Protein AF-V4BNX0-F1 (afdb_monomer)

Organism: Lottia gigantea (NCBI:txid225164)

Secondary structure (DSSP, 8-state):
---TTSSS-SS--SSGGG--TTPPPTTEEEEEETTTEEEEEETTTTEEESS-HHHHHHHHHHHHHHHHHHHHHHHHHHHHHHHHHHHHHHHHHHHHHHTT-

Solvent-accessible surface area (backbone atoms only — not comparable to full-atom values): 6106 Å² total; per-residue (Å²): 140,82,66,93,80,74,78,86,76,90,68,73,26,82,39,76,89,61,42,61,88,90,53,58,27,66,53,48,45,82,47,78,42,98,88,80,40,64,29,35,37,32,68,78,81,73,45,74,43,66,67,60,66,65,58,53,51,51,49,52,54,51,50,55,51,49,53,52,52,50,52,55,48,52,56,49,50,54,50,50,55,51,53,52,50,52,51,50,55,51,51,52,54,50,52,43,59,74,65,77,109

pLDDT: mean 89.02, std 14.54, range [44.09, 98.31]

Sequence (101 aa):
MISHCIFFSLTKPQSFADCVGDELPVGWEETYDPSIGVYYINHIQQTNQVEDPRLQWRQQQ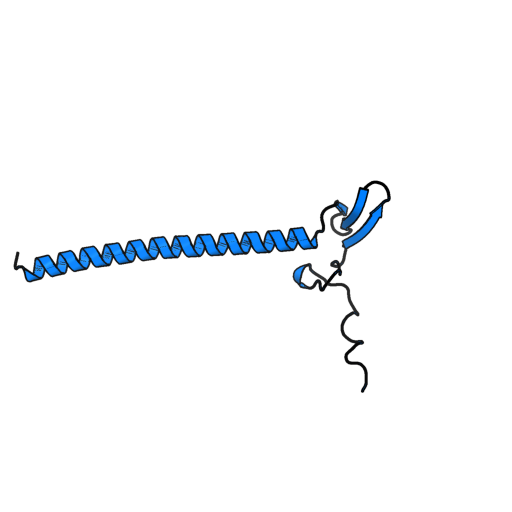EVMLKEYLVTAQDDLEVSCLFFDHIRLELCDLIYMKQLDI

Foldseek 3Di:
DPDPPPPDDPDQAQDLVRDDDPGDHPQKDWDQDPPLGIKIARNVVRDIGRDDVSVVVVVVVVVVVVVVVVVVVVVVVVVVVVVVVVVVVVVVVVVVVVVVD

Mean predicted aligned error: 9.08 Å

InterPro domains:
  IPR001202 WW domain [PF00397] (24-53)
  IPR001202 WW domain [PS50020] (22-55)
  IPR001202 WW domain [SM00456] (23-55)
  IPR001202 WW domain [cd00201] (25-55)
  IPR036020 WW domain superfamily [SSF51045] (22-58)
  IPR051105 WWC/KIBRA Hippo Pathway Regulators [PTHR14791] (10-77)

Radius of gyration: 27.9 Å; Cα contacts (8 Å, |Δi|>4): 69; chains: 1; bounding box: 74×28×74 Å

Nearest PDB structures (foldseek):
  6j68-assembly1_A  TM=8.889E-01  e=3.312E-08  Mus musculus
  6jjx-assembly1_A  TM=8.102E-01  e=3.778E-08  Mus musculus
  6jjw-assembly1_A  TM=9.533E-01  e=9.466E-07  Mus musculus
  6kkg-assembly2_B  TM=8.546E-01  e=7.732E-04  Mus musculus
  6jjz-assembly2_B  TM=8.389E-01  e=8.818E-04  Mus musculus

Structure (mmCIF, N/CA/C/O backbone):
data_AF-V4BNX0-F1
#
_entry.id   AF-V4BNX0-F1
#
loop_
_atom_site.group_PDB
_atom_site.id
_atom_site.type_symbol
_atom_site.label_atom_id
_atom_site.label_alt_id
_atom_site.label_comp_id
_atom_site.label_asym_id
_atom_site.label_entity_id
_atom_site.label_seq_id
_atom_site.pdbx_PDB_ins_code
_atom_site.Cartn_x
_atom_site.Cartn_y
_atom_site.Cartn_z
_atom_site.occupancy
_atom_site.B_iso_or_equiv
_atom_site.auth_seq_id
_atom_site.auth_comp_id
_atom_site.auth_asym_id
_atom_site.auth_atom_id
_atom_site.pdbx_PDB_model_num
ATOM 1 N N . MET A 1 1 ? -35.462 -19.200 -8.914 1.00 47.47 1 MET A N 1
ATOM 2 C CA . MET A 1 1 ? -34.961 -17.933 -8.336 1.00 47.47 1 MET A CA 1
ATOM 3 C C . MET A 1 1 ? -34.473 -18.185 -6.914 1.00 47.47 1 MET A C 1
ATOM 5 O O . MET A 1 1 ? -35.057 -17.689 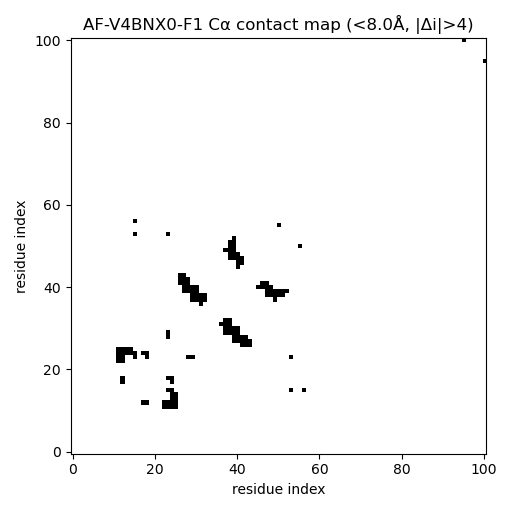-5.962 1.00 47.47 1 MET A O 1
ATOM 9 N N . ILE A 1 2 ? -33.433 -19.007 -6.761 1.00 44.09 2 ILE A N 1
ATOM 10 C CA . ILE A 1 2 ? -32.825 -19.279 -5.457 1.00 44.09 2 ILE A CA 1
ATOM 11 C C . ILE A 1 2 ? -31.457 -18.611 -5.491 1.00 44.09 2 ILE A C 1
ATOM 13 O O . ILE A 1 2 ? -30.507 -19.121 -6.066 1.00 44.09 2 ILE A O 1
ATOM 17 N N . SER A 1 3 ? -31.445 -17.400 -4.949 1.00 45.19 3 SER A N 1
ATOM 18 C CA . SER A 1 3 ? -30.358 -16.857 -4.152 1.00 45.19 3 SER A CA 1
ATOM 19 C C . SER A 1 3 ? -28.925 -16.976 -4.683 1.00 45.19 3 SER A C 1
ATOM 21 O O . SER A 1 3 ? -28.056 -17.585 -4.066 1.00 45.19 3 SER A O 1
ATOM 23 N N . HIS A 1 4 ? -28.638 -16.242 -5.757 1.00 48.41 4 HIS A N 1
ATOM 24 C CA . HIS A 1 4 ? -27.271 -15.795 -6.062 1.00 48.41 4 HIS A CA 1
ATOM 25 C C . HIS A 1 4 ? -26.678 -14.858 -4.981 1.00 48.41 4 HIS A C 1
ATOM 27 O O . HIS A 1 4 ? -25.536 -14.434 -5.105 1.00 48.41 4 HIS A O 1
ATOM 33 N N . CYS A 1 5 ? -27.420 -14.546 -3.912 1.00 51.91 5 CYS A N 1
ATOM 34 C CA . CYS A 1 5 ? -27.012 -13.607 -2.867 1.00 51.91 5 CYS A CA 1
ATOM 35 C C . CYS A 1 5 ? -26.502 -14.270 -1.572 1.00 51.91 5 CYS A C 1
ATOM 37 O O . CYS A 1 5 ? -26.110 -13.544 -0.670 1.00 51.91 5 CYS A O 1
ATOM 39 N N . ILE A 1 6 ? -26.502 -15.608 -1.440 1.00 49.94 6 ILE A N 1
ATOM 40 C CA . ILE A 1 6 ? -26.106 -16.285 -0.177 1.00 49.94 6 ILE A CA 1
ATOM 41 C C . ILE A 1 6 ? -24.692 -16.910 -0.238 1.00 49.94 6 ILE A C 1
ATOM 43 O O . ILE A 1 6 ? -24.180 -17.368 0.775 1.00 49.94 6 ILE A O 1
ATOM 47 N N . PHE A 1 7 ? -24.004 -16.902 -1.386 1.00 46.69 7 PHE A N 1
ATOM 48 C CA . PHE A 1 7 ? -22.735 -17.639 -1.531 1.00 46.69 7 PHE A CA 1
ATOM 49 C C . PHE A 1 7 ? -21.442 -16.843 -1.254 1.00 46.69 7 PHE A C 1
ATOM 51 O O . PHE A 1 7 ? -20.375 -17.445 -1.273 1.00 46.69 7 PHE A O 1
ATOM 58 N N . PHE A 1 8 ? -21.489 -15.528 -0.995 1.00 49.19 8 PHE A N 1
ATOM 59 C CA . PHE A 1 8 ? -20.267 -14.698 -0.994 1.00 49.19 8 PHE A CA 1
ATOM 60 C C . PHE A 1 8 ? -19.580 -14.471 0.370 1.00 49.19 8 PHE A C 1
ATOM 62 O O . PHE A 1 8 ? -18.538 -13.832 0.395 1.00 49.19 8 PHE A O 1
ATOM 69 N N . SER A 1 9 ? -20.084 -14.983 1.503 1.00 53.38 9 SER A N 1
ATOM 70 C CA . SER A 1 9 ? -19.554 -14.557 2.821 1.00 53.38 9 SER A CA 1
ATOM 71 C C . SER A 1 9 ? -19.559 -15.646 3.903 1.00 53.38 9 SER A C 1
ATOM 73 O O . SER A 1 9 ? -20.073 -15.427 4.995 1.00 53.38 9 SER A O 1
ATOM 75 N N . LEU A 1 10 ? -19.029 -16.845 3.634 1.00 61.41 10 LEU A N 1
ATOM 76 C CA . LEU A 1 10 ? -18.938 -17.890 4.675 1.00 61.41 10 LEU A CA 1
ATOM 77 C C . LEU A 1 10 ? -17.589 -17.938 5.409 1.00 61.41 10 LEU A C 1
ATOM 79 O O . LEU A 1 10 ? -17.507 -18.568 6.462 1.00 61.41 10 LEU A O 1
ATOM 83 N N . THR A 1 11 ? -16.542 -17.269 4.919 1.00 70.94 11 THR A N 1
ATOM 84 C CA . THR A 1 11 ? -15.214 -17.300 5.554 1.00 70.94 11 THR A CA 1
ATOM 85 C C . THR A 1 11 ? -14.491 -15.969 5.402 1.00 70.94 11 THR A C 1
ATOM 87 O O . THR A 1 11 ? -14.347 -15.477 4.288 1.00 70.94 11 THR A O 1
ATOM 90 N N . LYS A 1 12 ? -14.002 -15.423 6.520 1.00 81.88 12 LYS A N 1
ATOM 91 C CA . LYS A 1 12 ? -13.175 -14.208 6.572 1.00 81.88 12 LYS A CA 1
ATOM 92 C C . LYS A 1 12 ? -11.952 -14.334 5.634 1.00 81.88 12 LYS A C 1
ATOM 94 O O . LYS 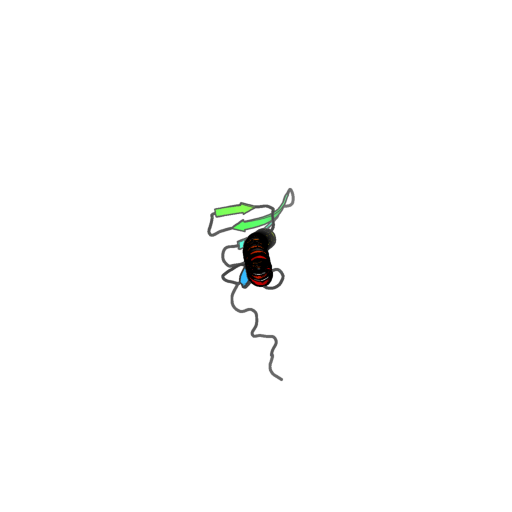A 1 12 ? -11.368 -15.428 5.587 1.00 81.88 12 LYS A O 1
ATOM 99 N N . PRO A 1 13 ? -11.548 -13.267 4.915 1.00 87.12 13 PRO A N 1
ATOM 100 C CA . PRO A 1 13 ? -10.435 -13.322 3.967 1.00 87.12 13 PRO A CA 1
ATOM 101 C C . PRO A 1 13 ? -9.142 -13.785 4.645 1.00 87.12 13 PRO A C 1
ATOM 103 O O . PRO A 1 13 ? -8.855 -13.419 5.783 1.00 87.12 13 PRO A O 1
ATOM 106 N N . GLN A 1 14 ? -8.362 -14.630 3.968 1.00 87.31 14 GLN A N 1
ATOM 107 C CA . GLN A 1 14 ? -7.110 -15.158 4.531 1.00 87.31 14 GLN A CA 1
ATOM 108 C C . GLN A 1 14 ? -5.962 -14.154 4.417 1.00 87.31 14 GLN A C 1
ATOM 110 O O . GLN A 1 14 ? -5.062 -14.147 5.253 1.00 87.31 14 GLN A O 1
ATOM 115 N N . SER A 1 15 ? -6.000 -13.295 3.399 1.00 91.12 15 SER A N 1
ATOM 116 C CA . SER A 1 15 ? -4.984 -12.282 3.149 1.00 91.12 15 SER A CA 1
ATOM 117 C C . SER A 1 15 ? -5.605 -10.927 2.819 1.00 91.12 15 SER A C 1
ATOM 119 O O . SER A 1 15 ? -6.793 -10.820 2.509 1.00 91.12 15 SER A O 1
ATOM 121 N N . PHE A 1 16 ? -4.782 -9.878 2.842 1.00 91.88 16 PHE A N 1
ATOM 122 C CA . PHE A 1 16 ? -5.202 -8.545 2.405 1.00 91.88 16 PHE A CA 1
ATOM 123 C C . PHE A 1 16 ? -5.600 -8.488 0.924 1.00 91.88 16 PHE A C 1
ATOM 125 O O . PHE A 1 16 ? -6.420 -7.651 0.561 1.00 91.88 16 PHE A O 1
ATOM 132 N N . ALA A 1 17 ? -5.077 -9.390 0.085 1.00 90.50 17 ALA A N 1
ATOM 133 C CA . ALA A 1 17 ? -5.427 -9.454 -1.334 1.00 90.50 17 ALA A CA 1
ATOM 134 C C . ALA A 1 17 ? -6.862 -9.957 -1.572 1.00 90.50 17 ALA A C 1
ATOM 136 O O . ALA A 1 17 ? -7.462 -9.627 -2.591 1.00 90.50 17 ALA A O 1
ATOM 137 N N . ASP A 1 18 ? -7.411 -10.720 -0.622 1.00 88.88 18 ASP A N 1
ATOM 138 C CA . ASP A 1 18 ? -8.751 -11.311 -0.706 1.00 88.88 18 ASP A CA 1
ATOM 139 C C . ASP A 1 18 ? -9.828 -10.432 -0.052 1.00 88.88 18 ASP A C 1
ATOM 141 O O . ASP A 1 18 ? -11.009 -10.774 -0.074 1.00 88.88 18 ASP A O 1
ATOM 145 N N . CYS A 1 19 ? -9.434 -9.321 0.578 1.00 89.25 19 CYS A N 1
ATOM 146 C CA . CYS A 1 19 ? -10.360 -8.442 1.282 1.00 89.25 19 CYS A CA 1
ATOM 147 C C . CYS A 1 19 ? -11.247 -7.679 0.290 1.00 89.25 19 CYS A C 1
ATOM 149 O O . CYS A 1 19 ? -10.754 -7.024 -0.632 1.00 89.25 19 CYS A O 1
ATOM 151 N N . VAL A 1 20 ? -12.562 -7.716 0.516 1.00 84.94 20 VAL A N 1
ATOM 152 C CA . VAL A 1 20 ? -13.553 -6.977 -0.275 1.00 84.94 20 VAL A CA 1
ATOM 153 C C . VAL A 1 20 ? -14.257 -5.963 0.621 1.00 84.94 20 VAL A C 1
ATOM 155 O O . VAL A 1 20 ? -14.745 -6.303 1.695 1.00 84.94 20 VAL A O 1
ATOM 158 N N . GLY A 1 21 ? -14.323 -4.708 0.170 1.00 84.94 21 GLY A N 1
ATOM 159 C CA . GLY A 1 21 ? -14.933 -3.624 0.942 1.00 84.94 21 GLY A CA 1
ATOM 160 C C . GLY A 1 21 ? -14.222 -3.408 2.278 1.00 84.94 21 GLY A C 1
ATOM 161 O O . GLY A 1 21 ? -13.004 -3.224 2.303 1.00 84.94 21 GLY A O 1
ATOM 162 N N . ASP A 1 22 ? -14.992 -3.465 3.365 1.00 85.00 22 ASP A N 1
ATOM 163 C CA . ASP A 1 22 ? -14.520 -3.171 4.720 1.00 85.00 22 ASP A CA 1
ATOM 164 C C . ASP A 1 22 ? -14.137 -4.433 5.520 1.00 85.00 22 ASP A C 1
ATOM 166 O O . ASP A 1 22 ? -13.948 -4.377 6.736 1.00 85.00 22 ASP A O 1
ATOM 170 N N . GLU A 1 23 ? -13.981 -5.584 4.866 1.00 90.44 23 GLU A N 1
ATOM 171 C CA . GLU A 1 23 ? -13.533 -6.804 5.537 1.00 90.44 23 GLU A CA 1
ATOM 172 C C . GLU A 1 23 ? -12.036 -6.746 5.881 1.00 90.44 23 GLU A C 1
ATOM 174 O O . GLU A 1 23 ? -11.206 -6.279 5.098 1.00 90.44 23 GLU A O 1
ATOM 179 N N . LEU A 1 24 ? -11.686 -7.238 7.071 1.00 92.88 24 LEU A N 1
ATOM 180 C CA . LEU A 1 24 ? -10.305 -7.433 7.512 1.00 92.88 24 LEU A CA 1
ATOM 181 C C . LEU A 1 24 ? -9.919 -8.913 7.410 1.00 92.88 24 LEU A C 1
ATOM 183 O O . LEU A 1 24 ? -10.783 -9.775 7.605 1.00 92.88 24 LEU A O 1
ATOM 187 N N . PRO A 1 25 ? -8.637 -9.240 7.172 1.00 94.12 25 PRO A N 1
ATOM 188 C CA . PRO A 1 25 ? -8.206 -10.625 7.088 1.00 94.12 25 PRO A CA 1
ATOM 189 C C . PRO A 1 25 ? -8.237 -11.331 8.446 1.00 94.12 25 PRO A C 1
ATOM 191 O O . PRO A 1 25 ? -8.337 -10.708 9.509 1.00 94.12 25 PRO A O 1
ATOM 194 N N . VAL A 1 26 ? -8.179 -12.663 8.428 1.00 92.12 26 VAL A N 1
ATOM 195 C CA . VAL A 1 26 ? -8.126 -13.482 9.646 1.00 92.12 26 VAL A CA 1
ATOM 196 C C . VAL A 1 26 ? -7.030 -12.977 10.587 1.00 92.12 26 VAL A C 1
ATOM 198 O O . VAL A 1 26 ? -5.920 -12.662 10.170 1.00 92.12 26 VAL A O 1
ATOM 201 N N . GLY A 1 27 ? -7.368 -12.880 11.875 1.00 92.38 27 GLY A N 1
ATOM 202 C CA . GLY A 1 27 ? -6.474 -12.356 12.907 1.00 92.38 27 GLY A CA 1
ATOM 203 C C . GLY A 1 27 ? -6.513 -10.839 13.087 1.00 92.38 27 GLY A C 1
ATOM 204 O O . GLY A 1 27 ? -6.001 -10.369 14.092 1.00 92.38 27 GLY A O 1
ATOM 205 N N . TRP A 1 28 ? -7.152 -10.082 12.193 1.00 95.38 28 TRP A N 1
ATOM 206 C CA . TRP A 1 28 ? -7.323 -8.638 12.356 1.00 95.38 28 TRP A CA 1
ATOM 207 C C . TRP A 1 28 ? -8.704 -8.271 12.884 1.00 95.38 28 TRP A C 1
ATOM 209 O O . TRP A 1 28 ? -9.707 -8.850 12.467 1.00 95.38 28 TRP A O 1
ATOM 219 N N . GLU A 1 29 ? -8.776 -7.294 13.772 1.00 95.38 29 GLU A N 1
ATOM 220 C CA . GLU A 1 29 ? -10.018 -6.790 14.353 1.00 95.38 29 GLU A CA 1
ATOM 221 C C . GLU A 1 29 ? -10.024 -5.263 14.346 1.00 95.38 29 GLU A C 1
ATOM 223 O O . GLU A 1 29 ? -9.006 -4.639 14.628 1.00 95.38 29 GLU A O 1
ATOM 228 N N . GLU A 1 30 ? -11.166 -4.670 14.002 1.00 95.56 30 GLU A N 1
ATOM 229 C CA . GLU A 1 30 ? -11.403 -3.233 14.122 1.00 95.56 30 GLU A CA 1
ATOM 230 C C . GLU A 1 30 ? -12.091 -2.972 15.461 1.00 95.56 30 GLU A C 1
ATOM 232 O O . GLU A 1 30 ? -13.059 -3.646 15.818 1.00 95.56 30 GLU A O 1
ATOM 237 N N . THR A 1 31 ? -11.588 -2.015 16.228 1.00 95.25 31 THR A N 1
ATOM 238 C CA . THR A 1 31 ? -12.132 -1.657 17.538 1.00 95.25 31 THR A CA 1
ATOM 239 C C . THR A 1 31 ? -12.235 -0.145 17.657 1.00 95.25 31 THR A C 1
ATOM 241 O O . THR A 1 31 ? -11.461 0.598 17.060 1.00 95.25 31 THR A O 1
ATOM 244 N N . TYR A 1 32 ? -13.204 0.325 18.439 1.00 96.62 32 TYR A N 1
ATOM 245 C CA . TYR A 1 32 ? -13.381 1.738 18.740 1.00 96.62 32 TYR A CA 1
ATOM 246 C C . TYR A 1 32 ? -13.071 2.013 20.209 1.00 96.62 32 TYR A C 1
ATOM 248 O O . TYR A 1 32 ? -13.609 1.349 21.095 1.00 96.62 32 TYR A O 1
ATOM 256 N N . ASP A 1 33 ? -12.249 3.025 20.461 1.00 95.00 33 ASP A N 1
ATOM 257 C CA . ASP A 1 33 ? -12.029 3.585 21.788 1.00 95.00 33 ASP A CA 1
ATOM 258 C C . ASP A 1 33 ? -12.437 5.073 21.815 1.00 95.00 33 ASP A C 1
ATOM 260 O O . ASP A 1 33 ? -12.104 5.816 20.888 1.00 95.00 33 ASP A O 1
ATOM 264 N N . PRO A 1 34 ? -13.136 5.556 22.862 1.00 95.62 34 PRO A N 1
ATOM 265 C CA . PRO A 1 34 ? -13.611 6.941 22.919 1.00 95.62 34 PRO A CA 1
ATOM 266 C C . PRO A 1 34 ? -12.517 8.018 22.888 1.00 95.62 34 PRO A C 1
ATOM 268 O O . PRO A 1 34 ? -12.816 9.169 22.576 1.00 95.62 34 PRO A O 1
ATOM 271 N N . SER A 1 35 ? -11.277 7.687 23.258 1.00 95.19 35 SER A N 1
ATOM 272 C CA . SER A 1 35 ? -10.170 8.642 23.348 1.00 95.19 35 SER A CA 1
ATOM 273 C C . SER A 1 35 ? -9.351 8.736 22.060 1.00 95.19 35 SER A C 1
ATOM 275 O O . SER A 1 35 ? -8.999 9.840 21.647 1.00 95.19 35 SER A O 1
ATOM 277 N N . ILE A 1 36 ? -9.077 7.602 21.410 1.00 93.25 36 ILE A N 1
ATOM 278 C CA . ILE A 1 36 ? -8.238 7.521 20.200 1.00 93.25 36 ILE A CA 1
ATOM 279 C C . ILE A 1 36 ? -9.044 7.325 18.908 1.00 93.25 36 ILE A C 1
ATOM 281 O O . ILE A 1 36 ? -8.533 7.594 17.824 1.00 93.25 36 ILE A O 1
ATOM 285 N N . GLY A 1 37 ? -10.305 6.902 19.007 1.00 95.38 37 GLY A N 1
ATOM 286 C CA . GLY A 1 37 ? -11.153 6.573 17.867 1.00 95.38 37 GLY A CA 1
ATOM 287 C C . GLY A 1 37 ? -11.005 5.119 17.415 1.00 95.38 37 GLY A C 1
ATOM 288 O O . GLY A 1 37 ? -10.812 4.216 18.230 1.00 95.38 37 GLY A O 1
ATOM 289 N N . VAL A 1 38 ? -11.158 4.886 16.109 1.00 96.19 38 VAL A N 1
ATOM 290 C CA . VAL A 1 38 ? -11.021 3.551 15.509 1.00 96.19 38 VAL A CA 1
ATOM 291 C C . VAL A 1 38 ? -9.546 3.166 15.445 1.00 96.19 38 VAL A C 1
ATOM 293 O O . VAL A 1 38 ? -8.713 3.958 15.009 1.00 96.19 38 VAL A O 1
ATOM 296 N N . TYR A 1 39 ? -9.237 1.945 15.862 1.00 96.25 39 TYR A N 1
ATOM 297 C CA . TYR A 1 39 ? -7.917 1.340 15.759 1.00 96.25 39 TYR A CA 1
ATOM 298 C C . TYR A 1 39 ? -8.047 -0.149 15.418 1.00 96.25 39 TYR A C 1
ATOM 300 O O . TYR A 1 39 ? -9.123 -0.743 15.511 1.00 96.25 39 TYR A O 1
ATOM 308 N N . TYR A 1 40 ? -6.938 -0.752 15.009 1.00 96.88 40 TYR A N 1
ATOM 309 C CA . TYR A 1 40 ? -6.871 -2.111 14.495 1.00 96.88 40 TYR A CA 1
ATOM 310 C C . TYR A 1 40 ? -5.971 -2.970 15.376 1.00 96.88 40 TYR A C 1
ATOM 312 O O . TYR A 1 40 ? -4.874 -2.560 15.760 1.00 96.88 40 TYR A O 1
ATOM 320 N N . ILE A 1 41 ? -6.433 -4.178 15.678 1.00 97.25 41 ILE A N 1
ATOM 321 C CA . ILE A 1 41 ? -5.737 -5.167 16.499 1.00 97.25 41 ILE A CA 1
ATOM 322 C C . ILE A 1 41 ? -5.329 -6.330 15.602 1.00 97.25 41 ILE A C 1
ATOM 324 O O . ILE A 1 41 ? -6.165 -6.916 14.915 1.00 97.25 41 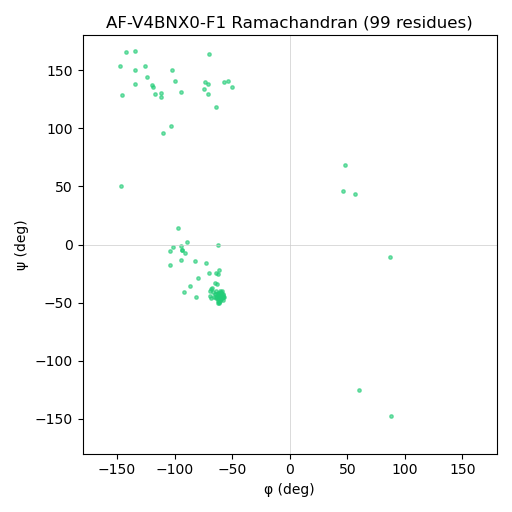ILE A O 1
ATOM 328 N N . ASN A 1 42 ? -4.050 -6.683 15.625 1.00 96.31 42 ASN A N 1
ATOM 329 C CA . ASN A 1 42 ? -3.510 -7.869 14.984 1.00 96.31 42 ASN A CA 1
ATOM 330 C C . ASN A 1 42 ? -3.248 -8.950 16.035 1.00 96.31 42 ASN A C 1
ATOM 332 O O . ASN A 1 42 ? -2.229 -8.949 16.724 1.00 96.31 42 ASN A O 1
ATOM 336 N N . HIS A 1 43 ? -4.141 -9.930 16.104 1.00 95.06 43 HIS A N 1
ATOM 337 C CA . HIS A 1 43 ? -4.060 -11.069 17.020 1.00 95.06 43 HIS A CA 1
ATOM 338 C C . HIS A 1 43 ? -2.978 -12.086 16.643 1.00 95.06 43 HIS A C 1
ATOM 340 O O . HIS A 1 43 ? -2.607 -12.921 17.461 1.00 95.06 43 HIS A O 1
ATOM 346 N N . ILE A 1 44 ? -2.448 -12.055 15.421 1.00 94.25 44 ILE A N 1
ATOM 347 C CA . ILE A 1 44 ? -1.359 -12.956 15.014 1.00 94.25 44 ILE A CA 1
ATOM 348 C C . ILE A 1 44 ? -0.024 -12.396 15.502 1.00 94.25 44 ILE A C 1
ATOM 350 O O . ILE A 1 44 ? 0.791 -13.124 16.063 1.00 94.25 44 ILE A O 1
ATOM 354 N N . GLN A 1 45 ? 0.189 -11.095 15.307 1.00 94.88 45 GLN A N 1
ATOM 355 C CA . GLN A 1 45 ? 1.424 -10.411 15.699 1.00 94.88 45 GLN A CA 1
ATOM 356 C C . GLN A 1 45 ? 1.366 -9.824 17.112 1.00 94.88 45 GLN A C 1
ATOM 358 O O . GLN A 1 45 ? 2.395 -9.383 17.615 1.00 94.88 45 GLN A O 1
ATOM 363 N N . GLN A 1 46 ? 0.197 -9.859 17.761 1.00 96.56 46 GLN A N 1
ATOM 364 C CA . GLN A 1 46 ? -0.048 -9.284 19.086 1.00 96.56 46 GLN A CA 1
ATOM 365 C C . GLN A 1 46 ? 0.284 -7.782 19.126 1.00 96.56 46 GLN A C 1
ATOM 367 O O . GLN A 1 46 ? 0.925 -7.291 20.055 1.00 96.56 46 GLN A O 1
ATOM 372 N N . THR A 1 47 ? -0.129 -7.053 18.086 1.00 96.62 47 THR A N 1
ATOM 373 C CA . THR A 1 47 ? 0.119 -5.613 17.927 1.00 96.62 47 THR A CA 1
ATOM 374 C C . THR A 1 47 ? -1.175 -4.845 17.705 1.00 96.62 47 THR A C 1
ATOM 376 O O . THR A 1 47 ? -2.144 -5.381 17.174 1.00 96.62 47 THR A O 1
ATOM 379 N N . ASN A 1 48 ? -1.168 -3.564 18.075 1.00 96.44 48 ASN A N 1
ATOM 380 C CA . ASN A 1 48 ? -2.279 -2.644 17.854 1.00 96.44 48 ASN A CA 1
ATOM 381 C C . ASN A 1 48 ? -1.758 -1.433 17.074 1.00 96.44 48 ASN A C 1
ATOM 383 O O . ASN A 1 48 ? -0.635 -0.987 17.317 1.00 96.44 48 ASN A O 1
ATOM 387 N N . GLN A 1 49 ? -2.565 -0.887 16.173 1.00 96.06 49 GLN A N 1
ATOM 388 C CA . GLN A 1 49 ? -2.205 0.271 15.352 1.00 96.06 49 GLN A CA 1
ATOM 389 C C . GLN A 1 49 ? -3.425 1.139 15.052 1.00 96.06 49 GLN A C 1
ATOM 391 O O . GLN A 1 49 ? -4.547 0.642 15.038 1.00 96.06 49 GLN A O 1
ATOM 396 N N . VAL A 1 50 ? -3.218 2.433 14.809 1.00 96.06 50 VAL A N 1
ATOM 397 C CA . VAL A 1 50 ? -4.311 3.364 14.471 1.00 96.06 50 VAL A CA 1
ATOM 398 C C . VAL A 1 50 ? -4.583 3.345 12.968 1.00 96.06 50 VAL A C 1
ATOM 400 O O . VAL A 1 50 ? -5.723 3.444 12.523 1.00 96.06 50 VAL A O 1
ATOM 403 N N . GLU A 1 51 ? -3.532 3.196 12.171 1.00 95.69 51 GLU A N 1
ATOM 404 C CA . GLU A 1 51 ? -3.607 3.192 10.721 1.00 95.69 51 GLU A CA 1
ATOM 405 C C . GLU A 1 51 ? -4.267 1.914 10.200 1.00 95.69 51 GLU A C 1
ATOM 407 O O . GLU A 1 51 ? -3.949 0.805 10.633 1.00 95.69 51 GLU A O 1
ATOM 412 N N . ASP A 1 52 ? -5.137 2.067 9.202 1.00 94.50 52 ASP A N 1
ATOM 413 C CA . ASP A 1 52 ? -5.796 0.937 8.557 1.00 94.50 52 ASP A CA 1
ATOM 414 C C . ASP A 1 52 ? -4.770 0.034 7.845 1.00 94.50 52 ASP A C 1
ATOM 416 O O . ASP A 1 52 ? -4.102 0.477 6.896 1.00 94.50 52 ASP A O 1
ATOM 420 N N . PRO A 1 53 ? -4.646 -1.243 8.251 1.00 95.25 53 PRO A N 1
ATOM 421 C CA . PRO A 1 53 ? -3.673 -2.160 7.671 1.00 95.25 53 PRO A CA 1
ATOM 422 C C . PRO A 1 53 ? -3.936 -2.445 6.184 1.00 95.25 53 PRO A C 1
ATOM 424 O O . PRO A 1 53 ? -3.000 -2.733 5.438 1.00 95.25 53 PRO A O 1
ATOM 427 N N . ARG A 1 54 ? -5.181 -2.303 5.706 1.00 93.50 54 ARG A N 1
ATOM 428 C CA . ARG A 1 54 ? -5.534 -2.450 4.283 1.00 93.50 54 ARG A CA 1
ATOM 429 C C . ARG A 1 54 ? -4.945 -1.318 3.451 1.00 93.50 54 ARG A C 1
ATOM 431 O O . ARG A 1 54 ? -4.488 -1.546 2.330 1.00 93.50 54 ARG A O 1
ATOM 438 N N . LEU A 1 55 ? -4.947 -0.098 3.995 1.00 93.56 55 LEU A N 1
ATOM 439 C CA . LEU A 1 55 ? -4.357 1.067 3.336 1.00 93.56 55 LEU A CA 1
ATOM 440 C C . LEU A 1 55 ? -2.837 0.943 3.283 1.00 93.56 55 LEU A C 1
ATOM 442 O O . LEU A 1 55 ? -2.258 1.155 2.220 1.00 93.56 55 LEU A O 1
ATOM 446 N N . GLN A 1 56 ? -2.210 0.536 4.389 1.00 94.69 56 GLN A N 1
ATOM 447 C CA . GLN A 1 56 ? -0.769 0.275 4.427 1.00 94.69 56 GLN A CA 1
ATOM 448 C C . GLN A 1 56 ? -0.370 -0.790 3.403 1.00 94.69 56 GLN A C 1
ATOM 450 O O . GLN A 1 56 ? 0.550 -0.576 2.615 1.00 94.69 56 GLN A O 1
ATOM 455 N N . TRP A 1 57 ? -1.100 -1.908 3.359 1.00 94.50 57 TRP A N 1
ATOM 456 C CA . TRP A 1 57 ? -0.844 -2.972 2.394 1.00 94.50 57 TRP A CA 1
ATOM 457 C C . TRP A 1 57 ? -0.974 -2.469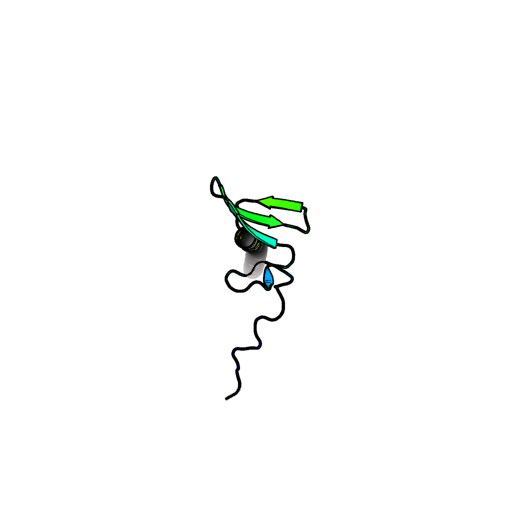 0.951 1.00 94.50 57 TRP A C 1
ATOM 459 O O . TRP A 1 57 ? -0.071 -2.682 0.143 1.00 94.50 57 TRP A O 1
ATOM 469 N N . ARG A 1 58 ? -2.046 -1.732 0.627 1.00 94.50 58 ARG A N 1
ATOM 470 C CA . ARG A 1 58 ? -2.247 -1.160 -0.715 1.00 94.50 58 ARG A CA 1
ATOM 471 C C . ARG A 1 58 ? -1.124 -0.202 -1.108 1.00 94.50 58 ARG A C 1
ATOM 473 O O . ARG A 1 58 ? -0.636 -0.278 -2.231 1.00 94.50 58 ARG A O 1
ATOM 480 N N . GLN A 1 59 ? -0.706 0.672 -0.194 1.00 96.31 59 GLN A N 1
ATOM 481 C CA . GLN A 1 59 ? 0.400 1.601 -0.428 1.00 96.31 59 GLN A CA 1
ATOM 482 C C . GLN A 1 59 ? 1.708 0.856 -0.697 1.00 96.31 59 GLN A C 1
ATOM 484 O O . GLN A 1 59 ? 2.420 1.198 -1.635 1.00 96.31 59 GLN A O 1
ATOM 489 N N . GLN A 1 60 ? 2.005 -0.192 0.075 1.00 96.75 60 GLN A N 1
ATOM 490 C CA . GLN A 1 60 ? 3.184 -1.026 -0.158 1.00 96.75 60 GLN A CA 1
ATOM 491 C C . GLN A 1 60 ? 3.149 -1.675 -1.546 1.00 96.75 60 GLN A C 1
ATOM 493 O O . GLN A 1 60 ? 4.144 -1.614 -2.264 1.00 96.75 60 GLN A O 1
ATOM 498 N N . GLN A 1 61 ? 2.005 -2.232 -1.959 1.00 96.12 61 GLN A N 1
ATOM 499 C CA . GLN A 1 61 ? 1.860 -2.802 -3.305 1.00 96.12 61 GLN A CA 1
ATOM 500 C C . GLN A 1 61 ? 2.071 -1.750 -4.402 1.00 96.12 61 GLN A C 1
ATOM 502 O O . GLN A 1 61 ? 2.737 -2.016 -5.401 1.00 96.12 61 GLN A O 1
ATOM 507 N N . GLU A 1 62 ? 1.534 -0.545 -4.213 1.00 97.06 62 GLU A N 1
ATOM 508 C CA . GLU A 1 62 ? 1.704 0.553 -5.162 1.00 97.06 62 GLU A CA 1
ATOM 509 C C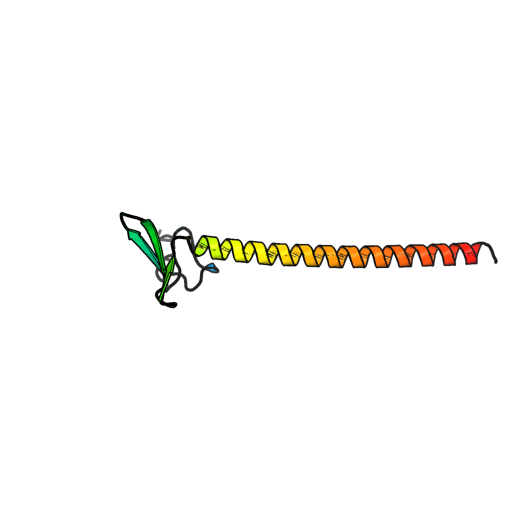 . GLU A 1 62 ? 3.170 0.990 -5.282 1.00 97.06 62 GLU A C 1
ATOM 511 O O . GLU A 1 62 ? 3.654 1.200 -6.394 1.00 97.06 62 GLU A O 1
ATOM 516 N N . VAL A 1 63 ? 3.886 1.097 -4.159 1.00 98.12 63 VAL A N 1
ATOM 517 C CA . VAL A 1 63 ? 5.316 1.435 -4.141 1.00 98.12 63 VAL A CA 1
ATOM 518 C C . VAL A 1 63 ? 6.126 0.381 -4.886 1.00 98.12 63 VAL A C 1
ATOM 520 O O . VAL A 1 63 ? 6.871 0.736 -5.793 1.00 98.12 63 VAL A O 1
ATOM 523 N N . MET A 1 64 ? 5.921 -0.902 -4.582 1.00 97.62 64 MET A N 1
ATOM 524 C CA . MET A 1 64 ? 6.642 -1.990 -5.249 1.00 97.62 64 MET A CA 1
ATOM 525 C C . MET A 1 64 ? 6.431 -1.971 -6.768 1.00 97.62 64 MET A C 1
ATOM 527 O O . MET A 1 64 ? 7.376 -2.145 -7.537 1.00 97.62 64 MET A O 1
ATOM 531 N N . LEU A 1 65 ? 5.195 -1.732 -7.218 1.00 97.69 65 LEU A N 1
ATOM 532 C CA . LEU A 1 65 ? 4.894 -1.649 -8.645 1.00 97.69 65 LEU A CA 1
ATOM 533 C C . LEU A 1 65 ? 5.552 -0.426 -9.295 1.00 97.69 65 LEU A C 1
ATOM 535 O O . LEU A 1 65 ? 6.078 -0.529 -10.401 1.00 97.69 65 LEU A O 1
ATOM 539 N N . LYS A 1 66 ? 5.539 0.726 -8.619 1.00 97.88 66 LYS A N 1
ATOM 540 C CA . LYS A 1 66 ? 6.206 1.940 -9.105 1.00 97.88 66 LYS A CA 1
ATOM 541 C C . LYS A 1 66 ? 7.709 1.740 -9.237 1.00 97.88 66 LYS A C 1
ATOM 543 O O . LYS A 1 66 ? 8.260 2.094 -10.270 1.00 97.88 66 LYS A O 1
ATOM 548 N N . GLU A 1 67 ? 8.348 1.150 -8.234 1.00 98.25 67 GLU A N 1
ATOM 549 C CA . GLU A 1 67 ? 9.779 0.840 -8.268 1.00 98.25 67 GLU A CA 1
ATOM 550 C C . GLU A 1 67 ? 10.115 -0.077 -9.445 1.00 98.25 67 GLU A C 1
ATOM 552 O O . GLU A 1 67 ? 11.017 0.232 -10.219 1.00 98.25 67 GLU A O 1
ATOM 557 N N . TYR A 1 68 ? 9.328 -1.138 -9.653 1.00 98.00 68 TYR A N 1
ATOM 558 C CA . TYR A 1 68 ? 9.502 -2.025 -10.803 1.00 98.00 68 TYR A CA 1
ATOM 559 C C . TYR A 1 68 ? 9.390 -1.283 -12.143 1.00 98.00 68 TYR A C 1
ATOM 561 O O . TYR A 1 68 ? 10.215 -1.483 -13.033 1.00 98.00 68 TYR A O 1
ATOM 569 N N . LEU A 1 69 ? 8.382 -0.418 -12.295 1.00 98.31 69 LEU A N 1
ATOM 570 C CA . LEU A 1 69 ? 8.180 0.354 -13.523 1.00 98.31 69 LEU A CA 1
ATOM 571 C C . LEU A 1 69 ? 9.326 1.330 -13.790 1.00 98.31 69 LEU A C 1
ATOM 573 O O . LEU A 1 69 ? 9.741 1.460 -14.939 1.00 98.31 69 LEU A O 1
ATOM 577 N N . VAL A 1 70 ? 9.838 1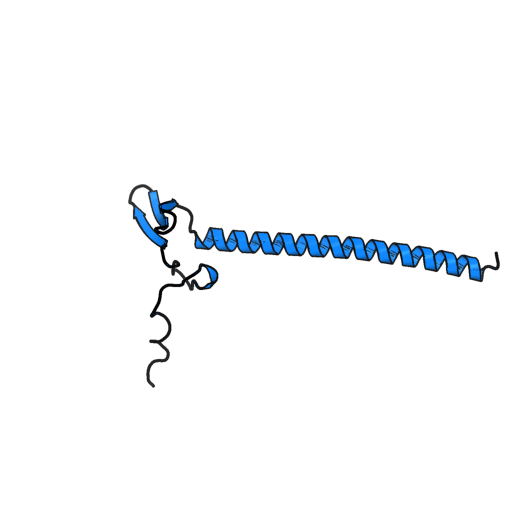.988 -12.747 1.00 98.25 70 VAL A N 1
ATOM 578 C CA . VAL A 1 70 ? 10.993 2.887 -12.858 1.00 98.25 70 VAL A CA 1
ATOM 579 C C . VAL A 1 70 ? 12.218 2.107 -13.317 1.00 98.25 70 VAL A C 1
ATOM 581 O O . VAL A 1 70 ? 12.818 2.468 -14.320 1.00 98.25 70 VAL A O 1
ATOM 584 N N . THR A 1 71 ? 12.535 0.983 -12.670 1.00 98.25 71 THR A N 1
ATOM 585 C CA . THR A 1 71 ? 13.677 0.154 -13.081 1.00 98.25 71 THR A CA 1
ATOM 586 C C . THR A 1 71 ? 13.540 -0.333 -14.523 1.00 98.25 71 THR A C 1
ATOM 588 O O . THR A 1 71 ? 14.484 -0.230 -15.298 1.00 98.25 71 THR A O 1
ATOM 591 N N . ALA A 1 72 ? 12.357 -0.807 -14.921 1.00 98.00 72 ALA A N 1
ATOM 592 C CA . ALA A 1 72 ? 12.120 -1.241 -16.295 1.00 98.00 72 ALA A CA 1
ATOM 593 C C . ALA A 1 72 ? 12.270 -0.095 -17.313 1.00 98.00 72 ALA A C 1
ATOM 595 O O . ALA A 1 72 ? 12.711 -0.322 -18.442 1.00 98.00 72 ALA A O 1
ATOM 596 N N . GLN A 1 73 ? 11.894 1.129 -16.933 1.00 98.31 73 GLN A N 1
ATOM 597 C CA . GLN A 1 73 ? 12.077 2.315 -17.761 1.00 98.31 73 GLN A CA 1
ATOM 598 C C . GLN A 1 73 ? 13.559 2.671 -17.906 1.00 98.31 73 GLN A C 1
ATOM 600 O O . GLN A 1 73 ? 14.009 2.888 -19.032 1.00 98.31 73 GLN A O 1
ATOM 605 N N . ASP A 1 74 ? 14.307 2.664 -16.805 1.00 98.19 74 ASP A N 1
ATOM 606 C CA . ASP A 1 74 ? 15.746 2.934 -16.795 1.00 98.19 74 ASP A CA 1
ATOM 607 C C . ASP A 1 74 ? 16.505 1.908 -17.657 1.00 98.19 74 ASP A C 1
ATOM 609 O O . ASP A 1 74 ? 17.324 2.275 -18.502 1.00 98.19 74 ASP A O 1
ATOM 613 N N . ASP A 1 75 ? 16.179 0.618 -17.524 1.00 97.88 75 ASP A N 1
ATOM 614 C CA . ASP A 1 75 ? 16.778 -0.460 -18.321 1.00 97.88 75 ASP A CA 1
ATOM 615 C C . ASP A 1 75 ? 16.513 -0.283 -19.826 1.00 97.88 75 ASP A C 1
ATOM 617 O O . ASP A 1 75 ? 17.388 -0.523 -20.673 1.00 97.88 75 ASP A O 1
ATOM 621 N N . LEU A 1 76 ? 15.297 0.148 -20.177 1.00 97.69 76 LEU A N 1
ATOM 622 C CA . LEU A 1 76 ? 14.919 0.413 -21.561 1.00 97.69 76 LEU A CA 1
ATOM 623 C C . LEU A 1 76 ? 15.641 1.644 -22.113 1.00 97.69 76 LEU A C 1
ATOM 625 O O . LEU A 1 76 ? 16.077 1.623 -23.265 1.00 97.69 76 LEU A O 1
ATOM 629 N N . GLU A 1 77 ? 15.789 2.697 -21.312 1.00 97.88 77 GLU A N 1
ATOM 630 C CA . GLU A 1 77 ? 16.516 3.905 -21.695 1.00 97.88 77 GLU A CA 1
ATOM 631 C C . GLU A 1 77 ? 17.987 3.591 -21.972 1.00 97.88 77 GLU A C 1
ATOM 633 O O . GLU A 1 77 ? 18.494 3.914 -23.047 1.00 97.88 77 GLU A O 1
ATOM 638 N N . VAL A 1 78 ? 18.648 2.865 -21.068 1.00 97.38 78 VAL A N 1
ATOM 639 C CA . VAL A 1 78 ? 20.035 2.413 -21.256 1.00 97.38 78 VAL A CA 1
ATOM 640 C C . VAL A 1 78 ? 20.173 1.579 -22.529 1.00 97.38 78 VAL A C 1
ATOM 642 O O . VAL A 1 78 ? 21.085 1.803 -23.329 1.00 97.38 78 VAL A O 1
ATOM 645 N N . SER A 1 79 ? 19.246 0.647 -22.754 1.00 96.25 79 SER A N 1
ATOM 646 C CA . SER A 1 79 ? 19.231 -0.176 -23.966 1.00 96.25 79 SER A CA 1
ATOM 647 C C . SER A 1 79 ? 19.062 0.674 -25.227 1.00 96.25 79 SER A C 1
ATOM 649 O O . SER A 1 79 ? 19.765 0.463 -26.214 1.00 96.25 79 SER A O 1
ATOM 651 N N . CYS A 1 80 ? 18.164 1.659 -25.204 1.00 96.62 80 CYS A N 1
ATOM 652 C CA . CYS A 1 80 ? 17.932 2.565 -26.325 1.00 96.62 80 CYS A CA 1
ATOM 653 C C . CYS A 1 80 ? 19.199 3.358 -26.670 1.00 96.62 80 CYS A C 1
ATOM 655 O O . CYS A 1 80 ? 19.632 3.352 -27.823 1.00 96.62 80 CYS A O 1
ATOM 657 N N . LEU A 1 81 ? 19.844 3.954 -25.662 1.00 95.94 81 LEU A N 1
ATOM 658 C CA . LEU A 1 81 ? 21.097 4.692 -25.828 1.00 95.94 81 LEU A CA 1
ATOM 659 C C . LEU A 1 81 ? 22.203 3.808 -26.415 1.00 95.94 81 LEU A C 1
ATOM 661 O O . LEU A 1 81 ? 22.950 4.243 -27.291 1.00 95.94 81 LEU A O 1
ATOM 665 N N . PHE A 1 82 ? 22.284 2.551 -25.976 1.00 97.31 82 PHE A N 1
ATOM 666 C CA . PHE A 1 82 ? 23.230 1.580 -26.516 1.00 97.31 82 PHE A CA 1
ATOM 667 C C . PHE A 1 82 ? 22.986 1.291 -28.004 1.00 97.31 82 PHE A C 1
ATOM 669 O O . PHE A 1 82 ? 23.921 1.328 -28.806 1.00 97.31 82 PHE A O 1
ATOM 676 N N . PHE A 1 83 ? 21.735 1.048 -28.403 1.00 96.69 83 PHE A N 1
ATOM 677 C CA . PHE A 1 83 ? 21.405 0.811 -29.810 1.00 96.69 83 PHE A CA 1
ATOM 678 C C . PHE A 1 83 ? 21.595 2.056 -30.679 1.00 96.69 83 PHE A C 1
ATOM 680 O O . PHE A 1 83 ? 22.069 1.937 -31.809 1.00 96.69 83 PHE A O 1
ATOM 687 N N . ASP A 1 84 ? 21.271 3.243 -30.166 1.00 96.75 84 ASP A N 1
ATOM 688 C CA . ASP A 1 84 ? 21.521 4.506 -30.857 1.00 96.75 84 ASP A CA 1
ATOM 689 C C . ASP A 1 84 ? 23.019 4.727 -31.085 1.00 96.75 84 ASP A C 1
ATOM 691 O O . ASP A 1 84 ? 23.416 5.121 -32.184 1.00 96.75 84 ASP A O 1
ATOM 695 N N . HIS A 1 85 ? 23.854 4.413 -30.092 1.00 96.00 85 HIS A N 1
ATOM 696 C CA . HIS A 1 85 ? 25.307 4.474 -30.221 1.00 96.00 85 HIS A CA 1
ATOM 697 C C . HIS A 1 85 ? 25.825 3.517 -31.303 1.00 96.00 85 HIS A C 1
ATOM 699 O O . HIS A 1 85 ? 26.511 3.959 -32.224 1.00 96.00 85 HIS A O 1
ATOM 705 N N . ILE A 1 86 ? 25.419 2.241 -31.268 1.00 95.88 86 ILE A N 1
ATOM 706 C CA . ILE A 1 86 ? 25.791 1.259 -32.303 1.00 95.88 86 ILE A CA 1
ATOM 707 C C . ILE A 1 86 ? 25.337 1.721 -33.688 1.00 95.88 86 ILE A C 1
ATOM 709 O O . ILE A 1 86 ? 26.080 1.603 -34.661 1.00 95.88 86 ILE A O 1
ATOM 713 N N . ARG A 1 87 ? 24.113 2.248 -33.802 1.00 97.38 87 ARG A N 1
ATOM 714 C CA . ARG A 1 87 ? 23.592 2.752 -35.076 1.00 97.38 87 ARG A CA 1
ATOM 715 C C . ARG A 1 87 ? 24.491 3.852 -35.633 1.00 97.38 87 ARG A C 1
ATOM 717 O O . ARG A 1 87 ? 24.777 3.827 -36.826 1.00 97.38 87 ARG A O 1
ATOM 724 N N . LEU A 1 88 ? 24.914 4.802 -34.800 1.00 96.00 88 LEU A N 1
ATOM 725 C CA . LEU A 1 88 ? 25.801 5.887 -35.220 1.00 96.00 88 LEU A CA 1
ATOM 726 C C . LEU A 1 88 ? 27.168 5.356 -35.670 1.00 96.00 88 LEU A C 1
ATOM 728 O O . LEU A 1 88 ? 27.598 5.703 -36.766 1.00 96.00 88 LEU A O 1
ATOM 732 N N . GLU A 1 89 ? 27.790 4.445 -34.913 1.00 96.56 89 GLU A N 1
ATOM 733 C CA . GLU A 1 89 ? 29.067 3.835 -35.319 1.00 96.56 89 GLU A CA 1
ATOM 734 C C . GLU A 1 89 ? 28.960 3.094 -36.659 1.00 96.56 89 GLU A C 1
ATOM 736 O O . GLU A 1 89 ? 29.834 3.203 -37.520 1.00 96.56 89 GLU A O 1
ATOM 741 N N . LEU A 1 90 ? 27.868 2.354 -36.872 1.00 95.81 90 LEU A N 1
ATOM 742 C CA . LEU A 1 90 ? 27.618 1.671 -38.139 1.00 95.81 90 LEU A CA 1
ATOM 743 C C . LEU A 1 90 ? 27.410 2.662 -39.289 1.00 95.81 90 LEU A C 1
ATOM 745 O O . LEU A 1 90 ? 27.948 2.440 -40.373 1.00 95.81 90 LEU A O 1
ATOM 749 N N . CYS A 1 91 ? 26.659 3.745 -39.072 1.00 94.94 91 CYS A N 1
ATOM 750 C CA . CYS A 1 91 ? 26.480 4.804 -40.066 1.00 94.94 91 CYS A CA 1
ATOM 751 C C . CYS A 1 91 ? 27.821 5.432 -40.465 1.00 94.94 91 CYS A C 1
ATOM 753 O O . CYS A 1 91 ? 28.080 5.584 -41.659 1.00 94.94 91 CYS A O 1
ATOM 755 N N . ASP A 1 92 ? 28.683 5.732 -39.493 1.00 94.50 92 ASP A N 1
ATOM 756 C CA . ASP A 1 92 ? 30.010 6.295 -39.741 1.00 94.50 92 ASP A CA 1
ATOM 757 C C . ASP A 1 92 ? 30.891 5.314 -40.526 1.00 94.50 92 ASP A C 1
ATOM 759 O O . ASP A 1 92 ? 31.497 5.684 -41.532 1.00 94.50 92 ASP A O 1
ATOM 763 N N . LEU A 1 93 ? 30.906 4.034 -40.139 1.00 92.31 93 LEU A N 1
ATOM 764 C CA . LEU A 1 93 ? 31.636 2.986 -40.861 1.00 92.31 93 LEU A CA 1
ATOM 765 C C . LEU A 1 93 ? 31.154 2.829 -42.309 1.00 92.31 93 LEU A C 1
ATOM 767 O O . LEU A 1 93 ? 31.970 2.642 -43.212 1.00 92.31 93 LEU A O 1
ATOM 771 N N . ILE A 1 94 ? 29.841 2.891 -42.544 1.00 92.06 94 ILE A N 1
ATOM 772 C CA . ILE A 1 94 ? 29.261 2.825 -43.891 1.00 92.06 94 ILE A CA 1
ATOM 773 C C . ILE A 1 94 ? 29.680 4.050 -44.704 1.00 92.06 94 ILE A C 1
ATOM 775 O O . ILE A 1 94 ? 30.106 3.902 -45.847 1.00 92.06 94 ILE A O 1
ATOM 779 N N . TYR A 1 95 ? 29.603 5.244 -44.116 1.00 90.56 95 TYR A N 1
ATOM 780 C CA . TYR A 1 95 ? 29.981 6.483 -44.784 1.00 90.56 95 TYR A CA 1
ATOM 781 C C . TYR A 1 95 ? 31.461 6.483 -45.188 1.00 90.56 95 TYR A C 1
ATOM 783 O O . TYR A 1 95 ? 31.782 6.795 -46.334 1.00 90.56 95 TYR A O 1
ATOM 791 N N . MET A 1 96 ? 32.349 6.042 -44.292 1.00 88.56 96 MET A N 1
ATOM 792 C CA . MET A 1 96 ? 33.783 5.916 -44.575 1.00 88.56 96 MET A CA 1
ATOM 793 C C . MET A 1 96 ? 34.059 4.913 -45.699 1.00 88.56 96 MET A C 1
ATOM 795 O O . MET A 1 96 ? 34.821 5.215 -46.611 1.00 88.56 96 MET A O 1
ATOM 799 N N . LYS A 1 97 ? 33.380 3.757 -45.699 1.00 88.75 97 LYS A N 1
ATOM 800 C CA . LYS A 1 97 ? 33.510 2.766 -46.781 1.00 88.75 97 LYS A CA 1
ATOM 801 C C . LYS A 1 97 ? 33.000 3.270 -48.127 1.00 88.75 97 LYS A C 1
ATOM 803 O O . LYS A 1 97 ? 33.519 2.862 -49.155 1.00 88.75 97 LYS A O 1
ATOM 808 N N . GLN A 1 98 ? 31.969 4.110 -48.136 1.00 84.06 98 GLN A N 1
ATOM 809 C CA . GLN A 1 98 ? 31.360 4.606 -49.371 1.00 84.06 98 GLN A CA 1
ATOM 810 C C . GLN A 1 98 ? 32.117 5.794 -49.982 1.00 84.06 98 GLN A C 1
ATOM 812 O O . GLN A 1 98 ? 31.886 6.135 -51.140 1.00 84.06 98 GLN A O 1
ATOM 817 N N . LEU A 1 99 ? 33.019 6.410 -49.214 1.00 80.31 99 LEU A N 1
ATOM 818 C CA . LEU A 1 99 ? 33.935 7.453 -49.673 1.00 80.31 99 LEU A CA 1
ATOM 819 C C . LEU A 1 99 ? 35.271 6.915 -50.220 1.00 80.31 99 LEU A C 1
ATOM 821 O O . LEU A 1 99 ? 36.105 7.732 -50.604 1.00 80.31 99 LEU A O 1
ATOM 825 N N . ASP A 1 100 ? 35.466 5.590 -50.280 1.00 64.62 100 ASP A N 1
ATOM 826 C CA . ASP A 1 100 ? 36.710 4.933 -50.724 1.00 64.62 100 ASP A CA 1
ATOM 827 C C . ASP A 1 100 ? 37.987 5.551 -50.09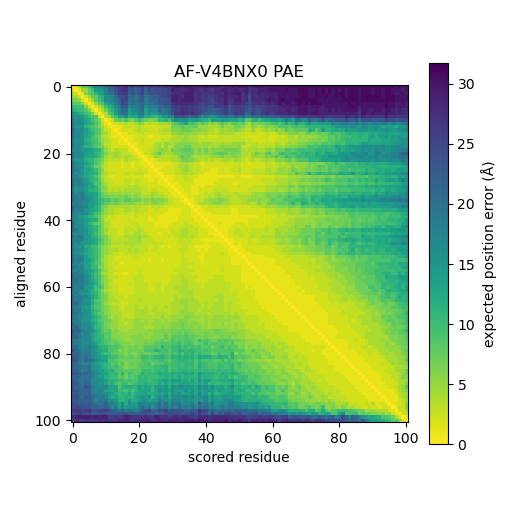3 1.00 64.62 100 ASP A C 1
ATOM 829 O O . ASP A 1 100 ? 38.972 5.829 -50.783 1.00 64.62 100 ASP A O 1
ATOM 833 N N . ILE A 1 101 ? 37.967 5.778 -48.770 1.00 58.12 101 ILE A N 1
ATOM 834 C CA . ILE A 1 101 ? 39.171 5.993 -47.937 1.00 58.12 101 ILE A CA 1
ATOM 835 C C . ILE A 1 101 ? 39.546 4.678 -47.253 1.00 58.12 101 ILE A C 1
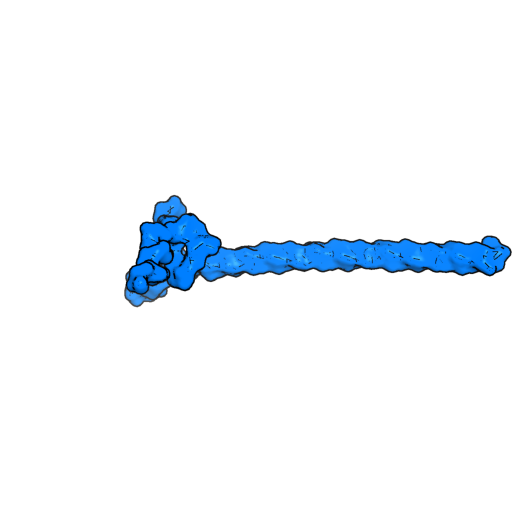ATOM 837 O O . ILE A 1 101 ? 38.628 3.989 -46.751 1.00 58.12 101 ILE A O 1
#